Protein AF-A0A7X2L4T7-F1 (afdb_monomer_lite)

Structure (mmCIF, N/CA/C/O backbone):
data_AF-A0A7X2L4T7-F1
#
_entry.id   AF-A0A7X2L4T7-F1
#
loop_
_atom_site.group_PDB
_atom_site.id
_atom_site.type_symbol
_atom_site.label_atom_id
_atom_site.label_alt_id
_atom_site.label_comp_id
_atom_site.label_asym_id
_atom_site.label_entity_id
_atom_site.label_seq_id
_atom_site.pdbx_PDB_ins_code
_atom_site.Cartn_x
_atom_site.Cartn_y
_atom_site.Cartn_z
_atom_site.occupancy
_atom_site.B_iso_or_equiv
_atom_site.auth_seq_id
_atom_site.auth_comp_id
_atom_site.auth_asym_id
_atom_site.auth_atom_id
_atom_site.pdbx_PDB_model_num
ATOM 1 N N . MET A 1 1 ? -31.828 5.397 12.309 1.00 49.81 1 MET A N 1
ATOM 2 C CA . MET A 1 1 ? -31.844 3.948 11.991 1.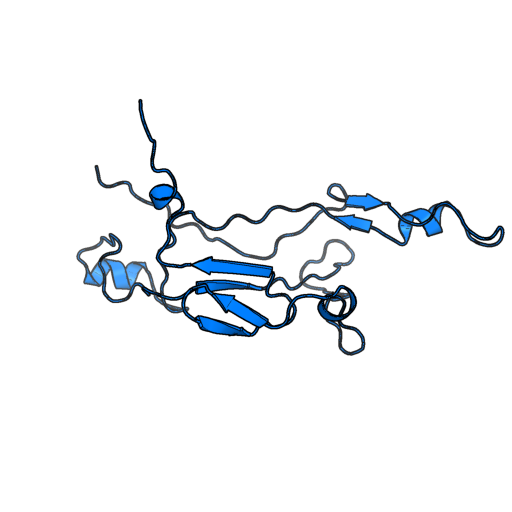00 49.81 1 MET A CA 1
ATOM 3 C C . MET A 1 1 ? -30.429 3.408 12.185 1.00 49.81 1 MET A C 1
ATOM 5 O O . MET A 1 1 ? -29.526 3.935 11.548 1.00 49.81 1 MET A O 1
ATOM 9 N N . LYS A 1 2 ? -30.195 2.446 13.092 1.00 57.16 2 LYS A N 1
ATOM 10 C CA . LYS A 1 2 ? -28.852 1.862 13.293 1.00 57.16 2 LYS A CA 1
ATOM 11 C C . LYS A 1 2 ? -28.547 0.913 12.124 1.00 57.16 2 LYS A C 1
ATOM 13 O O . LYS A 1 2 ? -29.247 -0.082 11.945 1.00 57.16 2 LYS A O 1
ATOM 18 N N . ARG A 1 3 ? -27.552 1.243 11.294 1.00 62.56 3 ARG A N 1
ATOM 19 C CA . ARG A 1 3 ? -27.129 0.419 10.150 1.00 62.56 3 ARG A CA 1
ATOM 20 C C . ARG A 1 3 ? -26.108 -0.605 10.636 1.00 62.56 3 ARG A C 1
ATOM 22 O O . ARG A 1 3 ? -25.075 -0.228 11.171 1.00 62.56 3 ARG A O 1
ATOM 29 N N . LYS A 1 4 ? -26.395 -1.894 10.446 1.00 70.00 4 LYS A N 1
ATOM 30 C CA . LYS A 1 4 ? -25.432 -2.962 10.737 1.00 70.00 4 LYS A CA 1
ATOM 31 C C . LYS A 1 4 ? -24.313 -2.931 9.696 1.00 70.00 4 LYS A C 1
ATOM 33 O O . LYS A 1 4 ? -24.594 -2.846 8.498 1.00 70.00 4 LYS A O 1
ATOM 38 N N . THR A 1 5 ? -23.071 -3.032 10.150 1.00 66.31 5 THR A N 1
ATOM 39 C CA . THR A 1 5 ? -21.898 -3.158 9.279 1.00 66.31 5 THR A CA 1
ATOM 40 C C . THR A 1 5 ? -21.511 -4.625 9.192 1.00 66.31 5 THR A C 1
ATOM 42 O O . THR A 1 5 ? -21.392 -5.305 10.210 1.00 66.31 5 THR A O 1
ATOM 45 N N . LYS A 1 6 ? -21.339 -5.135 7.970 1.00 66.19 6 LYS A N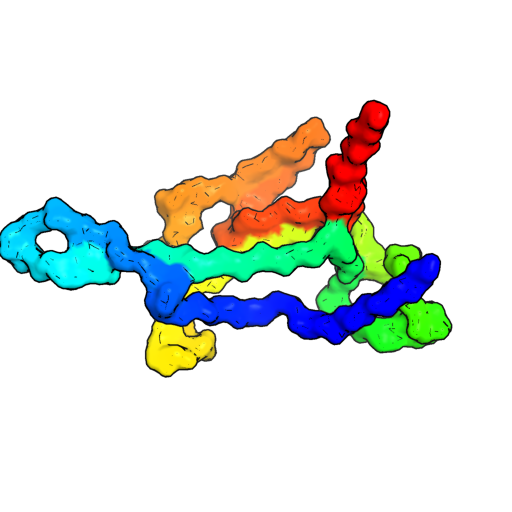 1
ATOM 46 C CA . LYS A 1 6 ? -20.792 -6.476 7.770 1.00 66.19 6 LYS A CA 1
ATOM 47 C C . LYS A 1 6 ? -19.322 -6.440 8.176 1.00 66.19 6 LYS A C 1
ATOM 49 O O . LYS A 1 6 ? -18.567 -5.644 7.627 1.00 66.19 6 LYS A O 1
ATOM 54 N N . ILE A 1 7 ? -18.928 -7.302 9.111 1.00 62.84 7 ILE A N 1
ATOM 55 C CA . ILE A 1 7 ? -17.511 -7.554 9.374 1.00 62.84 7 ILE A CA 1
ATOM 56 C C . ILE A 1 7 ? -16.980 -8.278 8.136 1.00 62.84 7 ILE A C 1
ATOM 58 O O . ILE A 1 7 ? -17.385 -9.404 7.846 1.00 62.84 7 ILE A O 1
ATOM 62 N N . ALA A 1 8 ? -16.155 -7.587 7.361 1.00 58.25 8 ALA A N 1
ATOM 63 C CA . ALA A 1 8 ? -15.440 -8.153 6.231 1.00 58.25 8 ALA A CA 1
ATOM 64 C C . ALA A 1 8 ? -13.965 -8.296 6.614 1.00 58.25 8 ALA A C 1
ATOM 66 O O . ALA A 1 8 ? -13.417 -7.450 7.317 1.00 58.25 8 ALA A O 1
ATOM 67 N N . THR A 1 9 ? -13.329 -9.365 6.151 1.00 55.78 9 THR A N 1
ATOM 68 C CA . THR A 1 9 ? -11.870 -9.463 6.108 1.00 55.78 9 THR A CA 1
ATOM 69 C C . THR A 1 9 ? -11.390 -8.537 4.997 1.00 55.78 9 THR A C 1
ATOM 71 O O . THR A 1 9 ? -11.790 -8.712 3.847 1.00 55.78 9 THR A O 1
ATOM 74 N N . GLY A 1 10 ? -10.622 -7.511 5.348 1.00 57.72 10 GLY A N 1
ATOM 75 C CA . GLY A 1 10 ? -10.206 -6.464 4.422 1.00 57.72 10 GLY A CA 1
ATOM 76 C C . GLY A 1 10 ? -8.725 -6.167 4.574 1.00 57.72 10 GLY A C 1
ATOM 77 O O . GLY A 1 10 ? -8.248 -6.044 5.700 1.00 57.72 10 GLY A O 1
ATOM 78 N N . TYR A 1 11 ? -8.066 -6.026 3.422 1.00 64.12 11 TYR A N 1
ATOM 79 C CA . TYR A 1 11 ? -6.648 -5.703 3.219 1.00 64.12 11 TYR A CA 1
ATOM 80 C C . TYR A 1 11 ? -5.698 -6.888 3.419 1.00 64.12 11 TYR A C 1
ATOM 82 O O . TYR A 1 11 ? -4.969 -6.972 4.403 1.00 64.12 11 TYR A O 1
ATOM 90 N N . ASP A 1 12 ? -5.721 -7.796 2.444 1.00 67.56 12 ASP A N 1
ATOM 91 C CA . ASP A 1 12 ? -4.691 -8.819 2.240 1.00 67.56 12 ASP A CA 1
ATOM 92 C C . ASP A 1 12 ? -3.863 -8.470 0.984 1.00 67.56 12 ASP A C 1
ATOM 94 O O . ASP A 1 12 ? -3.964 -7.359 0.456 1.00 67.56 12 ASP A O 1
ATOM 98 N N . ILE A 1 13 ? -3.033 -9.396 0.510 1.00 79.69 13 ILE A N 1
ATOM 99 C CA . ILE A 1 13 ? -2.234 -9.260 -0.710 1.00 79.69 13 ILE A CA 1
ATOM 100 C C . ILE A 1 13 ? -3.134 -8.950 -1.918 1.00 79.69 13 ILE A C 1
ATOM 102 O O . ILE A 1 13 ? -3.997 -9.744 -2.287 1.00 79.69 13 ILE A O 1
ATOM 106 N N . GLU A 1 14 ? -2.863 -7.827 -2.583 1.00 85.75 14 GLU A N 1
ATOM 107 C CA . GLU A 1 14 ? -3.454 -7.484 -3.878 1.00 85.75 14 GLU A CA 1
ATOM 108 C C . GLU A 1 14 ? -2.566 -8.034 -5.005 1.00 85.75 14 GLU A C 1
ATOM 110 O O . GLU A 1 14 ? -1.390 -7.673 -5.118 1.00 85.75 14 GLU A O 1
ATOM 115 N N . ILE A 1 15 ? -3.115 -8.916 -5.845 1.00 87.50 15 ILE A N 1
ATOM 116 C CA . ILE A 1 15 ? -2.393 -9.491 -6.988 1.00 87.50 15 ILE A CA 1
ATOM 117 C C . ILE A 1 15 ? -2.830 -8.775 -8.259 1.00 87.50 15 ILE A C 1
ATOM 119 O O . ILE A 1 15 ? -3.934 -8.989 -8.757 1.00 87.50 15 ILE A O 1
ATOM 123 N N . LEU A 1 16 ? -1.923 -7.995 -8.844 1.00 89.69 16 LEU A N 1
ATOM 124 C CA . LEU A 1 16 ? -2.147 -7.389 -10.151 1.00 89.69 16 LEU A CA 1
ATOM 125 C C . LEU A 1 16 ? -1.848 -8.423 -11.254 1.00 89.69 16 LEU A C 1
ATOM 127 O O . LEU A 1 16 ? -0.697 -8.843 -11.407 1.00 89.69 16 LEU A O 1
ATOM 131 N N . PRO A 1 17 ? -2.845 -8.871 -12.042 1.00 88.62 17 PRO A N 1
ATOM 132 C CA . PRO A 1 17 ? -2.611 -9.816 -13.126 1.00 88.62 17 PRO A CA 1
ATOM 133 C C . PRO A 1 17 ? -1.937 -9.121 -14.309 1.00 88.62 17 PRO A C 1
ATOM 135 O O . PRO A 1 17 ? -2.106 -7.925 -14.524 1.00 88.62 17 PRO A O 1
ATOM 138 N N . TYR A 1 18 ? -1.264 -9.883 -15.176 1.00 88.56 18 TYR A N 1
ATOM 139 C CA . TYR A 1 18 ? -0.601 -9.338 -16.375 1.00 88.56 18 TYR A CA 1
ATOM 140 C C . TYR A 1 18 ? -1.531 -8.542 -17.314 1.00 88.56 18 TYR A C 1
ATOM 142 O O . TYR A 1 18 ? -1.044 -7.840 -18.195 1.00 88.56 18 TYR A O 1
ATOM 150 N N . LYS A 1 19 ? -2.854 -8.690 -17.172 1.00 91.25 19 LYS A N 1
ATOM 151 C CA . LYS A 1 19 ? -3.868 -7.932 -17.918 1.00 91.25 19 LYS A CA 1
ATOM 152 C C . LYS A 1 19 ? -4.014 -6.490 -17.422 1.00 91.25 19 LYS A C 1
ATOM 154 O O . LYS A 1 19 ? -4.486 -5.652 -18.178 1.00 91.25 19 LYS A O 1
ATOM 159 N N . SER A 1 20 ? -3.580 -6.201 -16.199 1.00 91.88 20 SER A N 1
ATOM 160 C CA . SER A 1 20 ? -3.614 -4.876 -15.575 1.00 91.88 20 SER A CA 1
ATOM 161 C C . SER A 1 20 ? -2.326 -4.085 -15.814 1.00 91.88 20 SER A C 1
ATOM 163 O O . SER A 1 20 ? -1.988 -3.213 -15.020 1.00 91.88 20 SER A O 1
ATOM 165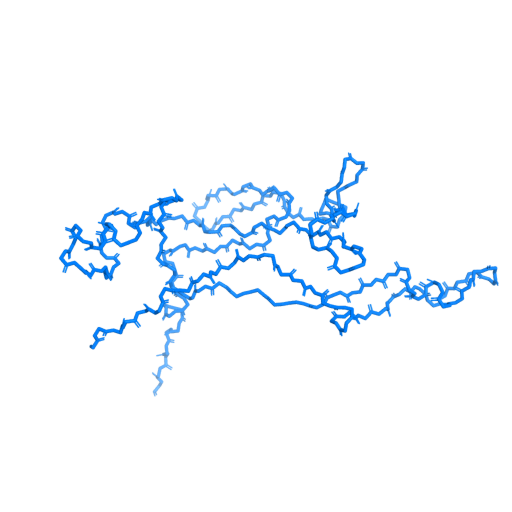 N N . ARG A 1 21 ? -1.567 -4.391 -16.875 1.00 93.69 21 ARG A N 1
ATOM 166 C CA . ARG A 1 21 ? -0.322 -3.684 -17.197 1.00 93.69 21 ARG A CA 1
ATOM 167 C C . ARG A 1 21 ? -0.251 -3.257 -18.653 1.00 93.69 21 ARG A C 1
ATOM 169 O O . ARG A 1 21 ? -0.766 -3.939 -19.538 1.00 93.69 21 ARG A O 1
ATOM 176 N N . THR A 1 22 ? 0.500 -2.198 -18.901 1.00 95.50 22 THR A N 1
ATOM 177 C CA . THR A 1 22 ? 0.948 -1.779 -20.229 1.00 95.50 22 THR A CA 1
ATOM 178 C C . THR A 1 22 ? 2.466 -1.907 -20.327 1.00 95.50 22 THR A C 1
ATOM 180 O O . THR A 1 22 ? 3.191 -1.794 -19.339 1.00 95.50 22 THR A O 1
ATOM 183 N N . LEU A 1 23 ? 2.957 -2.214 -21.528 1.00 95.00 23 LEU A N 1
ATOM 184 C CA . LEU A 1 23 ? 4.386 -2.295 -21.823 1.00 95.00 23 LEU A CA 1
ATOM 185 C C . LEU A 1 23 ? 4.812 -0.957 -22.423 1.00 95.00 23 LEU A C 1
ATOM 187 O O . LEU A 1 23 ? 4.283 -0.568 -23.464 1.00 95.00 23 LEU A O 1
ATOM 191 N N . ILE A 1 24 ? 5.716 -0.255 -21.749 1.00 95.44 24 ILE A N 1
ATOM 192 C CA . ILE A 1 24 ? 6.068 1.142 -22.056 1.00 95.44 24 ILE A CA 1
ATOM 193 C C . ILE A 1 24 ? 7.579 1.342 -22.210 1.00 95.44 24 ILE A C 1
ATOM 195 O O . ILE A 1 24 ? 8.098 2.433 -21.990 1.00 95.44 24 ILE A O 1
ATOM 199 N N . GLY A 1 25 ? 8.308 0.277 -22.540 1.00 94.12 25 GLY A N 1
ATOM 200 C CA . GLY A 1 25 ? 9.743 0.366 -22.772 1.00 94.12 25 GLY A CA 1
ATOM 201 C C . GLY A 1 25 ? 10.111 1.239 -23.982 1.00 94.12 25 GLY A C 1
ATOM 202 O O . GLY A 1 25 ? 9.254 1.576 -24.805 1.00 94.12 25 GLY A O 1
ATOM 203 N N . PRO A 1 26 ? 11.394 1.615 -24.103 1.00 95.31 26 PRO A N 1
ATOM 204 C CA . PRO A 1 26 ? 11.858 2.553 -25.118 1.00 95.31 26 PRO A CA 1
ATOM 205 C C . PRO A 1 26 ? 11.685 2.004 -26.538 1.00 95.31 26 PRO A C 1
ATOM 207 O O . PRO A 1 26 ? 11.949 0.833 -26.810 1.00 95.31 26 PRO A O 1
ATOM 210 N N . THR A 1 27 ? 11.293 2.884 -27.460 1.00 92.94 27 THR A N 1
ATOM 211 C CA . THR A 1 27 ? 11.174 2.585 -28.898 1.00 92.94 27 THR A CA 1
ATOM 212 C C . THR A 1 27 ? 12.346 3.124 -29.718 1.00 92.94 27 THR A C 1
ATOM 214 O O . THR A 1 27 ? 12.656 2.578 -30.773 1.00 92.94 27 THR A O 1
ATOM 217 N N . SER A 1 28 ? 13.029 4.162 -29.229 1.00 95.56 28 SER A N 1
ATOM 218 C CA . SER A 1 28 ? 14.301 4.634 -29.783 1.00 95.56 28 SER A CA 1
ATOM 219 C C . SER A 1 28 ? 15.436 3.813 -29.180 1.00 95.56 28 SER A C 1
ATOM 221 O O . SER A 1 28 ? 15.795 4.007 -28.017 1.00 95.56 28 SER A O 1
ATOM 223 N N . ILE A 1 29 ? 15.954 2.851 -29.943 1.00 95.12 29 ILE A N 1
ATOM 224 C CA . ILE A 1 29 ? 16.940 1.876 -29.466 1.00 95.12 29 ILE A CA 1
ATOM 225 C C . ILE A 1 29 ? 18.059 1.651 -30.491 1.00 95.12 29 ILE A C 1
ATOM 227 O O . ILE A 1 29 ? 17.831 1.808 -31.691 1.00 95.12 29 ILE A O 1
ATOM 231 N N . PRO A 1 30 ? 19.269 1.257 -30.051 1.00 96.38 30 PRO A N 1
ATOM 232 C CA . PRO A 1 30 ? 20.337 0.852 -30.961 1.00 96.38 30 PRO A CA 1
ATOM 233 C C . PRO A 1 30 ? 19.939 -0.353 -31.826 1.00 96.38 30 PRO A C 1
ATOM 235 O O . PRO A 1 30 ? 19.267 -1.261 -31.346 1.00 96.38 30 PRO A O 1
ATOM 238 N N . ASN A 1 31 ? 20.455 -0.425 -33.060 1.00 93.44 31 ASN A N 1
ATOM 239 C CA . ASN A 1 31 ? 20.137 -1.492 -34.030 1.00 93.44 31 ASN A CA 1
ATOM 240 C C . ASN A 1 31 ? 20.433 -2.920 -33.538 1.00 93.44 31 ASN A C 1
ATOM 242 O O . ASN A 1 31 ? 19.897 -3.882 -34.078 1.00 93.44 31 ASN A O 1
ATOM 246 N N . VAL A 1 32 ? 21.312 -3.065 -32.543 1.00 95.88 32 VAL A N 1
ATOM 247 C CA . VAL A 1 32 ? 21.685 -4.361 -31.955 1.00 95.88 32 VAL A CA 1
ATOM 248 C C . VAL A 1 32 ? 20.682 -4.861 -30.911 1.00 95.88 32 VAL A C 1
ATOM 250 O O . VAL A 1 32 ? 20.764 -6.014 -30.497 1.00 95.88 32 VAL A O 1
ATOM 253 N N . VAL A 1 33 ? 19.757 -4.010 -30.458 1.00 94.50 33 VAL A N 1
ATOM 254 C CA . VAL A 1 33 ? 18.784 -4.337 -29.411 1.00 94.50 33 VAL A CA 1
ATOM 255 C C . VAL A 1 33 ? 17.492 -4.840 -30.046 1.00 94.50 33 VAL A C 1
ATOM 257 O O . VAL A 1 33 ? 16.966 -4.234 -30.977 1.00 94.50 33 VAL A O 1
ATOM 260 N N . ASN A 1 34 ? 16.945 -5.935 -29.516 1.00 96.12 34 ASN A N 1
ATOM 261 C CA . ASN A 1 34 ? 15.663 -6.464 -29.964 1.00 96.12 34 ASN A CA 1
ATOM 262 C C . ASN A 1 34 ? 14.512 -5.500 -29.587 1.00 96.12 34 ASN A C 1
ATOM 264 O O . ASN A 1 34 ? 14.290 -5.263 -28.394 1.00 96.12 34 ASN A O 1
ATOM 268 N N . PRO A 1 35 ? 13.720 -4.996 -30.556 1.00 94.38 35 PRO A N 1
ATOM 269 C CA . PRO A 1 35 ? 12.627 -4.061 -30.278 1.00 94.38 35 PRO A CA 1
ATOM 270 C C . PRO A 1 35 ? 11.549 -4.603 -29.335 1.00 94.38 35 PRO A C 1
ATOM 272 O O . PRO A 1 35 ? 11.002 -3.864 -28.518 1.00 94.38 35 PRO A O 1
ATOM 275 N N . VAL A 1 36 ? 11.244 -5.901 -29.416 1.00 94.00 36 VAL A N 1
ATOM 276 C CA . VAL A 1 36 ? 10.208 -6.531 -28.584 1.00 94.00 36 VAL A CA 1
ATOM 277 C C . VAL A 1 36 ? 10.662 -6.627 -27.131 1.00 94.00 36 VAL A C 1
ATOM 279 O O . VAL A 1 36 ? 9.866 -6.410 -26.216 1.00 94.00 36 VAL A O 1
ATOM 282 N N . GLU A 1 37 ? 11.935 -6.944 -26.906 1.00 94.69 37 GLU A N 1
ATOM 283 C CA . GLU A 1 37 ? 12.518 -6.993 -25.563 1.00 94.69 37 GLU A CA 1
ATOM 284 C C . GLU A 1 37 ? 12.628 -5.593 -24.962 1.00 94.69 37 GLU A C 1
ATOM 286 O O . GLU A 1 37 ? 12.268 -5.402 -23.799 1.00 94.69 37 GLU A O 1
ATOM 291 N N . ALA A 1 38 ? 13.022 -4.604 -25.771 1.00 95.25 38 ALA A N 1
ATOM 292 C CA . ALA A 1 38 ? 13.086 -3.212 -25.349 1.00 95.25 38 ALA A CA 1
ATOM 293 C C . ALA A 1 38 ? 11.728 -2.709 -24.845 1.00 95.25 38 ALA A C 1
ATOM 295 O O . ALA A 1 38 ? 11.643 -2.255 -23.707 1.00 95.25 38 ALA A O 1
ATOM 296 N N . VAL A 1 39 ? 10.645 -2.880 -25.611 1.00 95.06 39 VAL A N 1
ATOM 297 C CA . VAL A 1 39 ? 9.293 -2.462 -25.187 1.00 95.06 39 VAL A CA 1
ATOM 298 C C . VAL A 1 39 ? 8.826 -3.200 -23.922 1.00 95.06 39 VAL A C 1
ATOM 300 O O . VAL A 1 39 ? 8.144 -2.616 -23.082 1.00 95.06 39 VAL A O 1
ATOM 303 N N . ARG A 1 40 ? 9.213 -4.470 -23.741 1.00 93.19 40 ARG A N 1
ATOM 304 C CA . ARG A 1 40 ? 8.855 -5.286 -22.562 1.00 93.19 40 ARG A CA 1
ATOM 305 C C . ARG A 1 40 ? 9.655 -4.960 -21.298 1.00 93.19 40 ARG A C 1
ATOM 307 O O . ARG A 1 40 ? 9.257 -5.413 -20.221 1.00 93.19 40 ARG A O 1
ATOM 314 N N . SER A 1 41 ? 10.757 -4.221 -21.425 1.00 91.69 41 SER A N 1
ATOM 315 C CA . SER A 1 41 ? 11.682 -3.934 -20.320 1.00 91.69 41 SER A CA 1
ATOM 316 C C . SER A 1 41 ? 11.091 -3.022 -19.242 1.00 91.69 41 SER A C 1
ATOM 318 O O . SER A 1 41 ? 11.481 -3.133 -18.083 1.00 91.69 41 SER A O 1
ATOM 320 N N . VAL A 1 42 ? 10.113 -2.180 -19.595 1.00 91.06 42 VAL A N 1
ATOM 321 C CA . VAL A 1 42 ? 9.407 -1.296 -18.659 1.00 91.06 42 VAL A CA 1
ATOM 322 C C . VAL A 1 42 ? 7.918 -1.606 -18.703 1.00 91.06 42 VAL A C 1
ATOM 324 O O . VAL A 1 42 ? 7.318 -1.724 -19.775 1.00 91.06 42 VAL A O 1
ATOM 327 N N . GLN A 1 43 ? 7.317 -1.753 -17.526 1.00 91.38 43 GLN A N 1
ATOM 328 C CA . GLN A 1 43 ? 5.908 -2.096 -17.369 1.00 91.38 43 GLN A CA 1
ATOM 329 C C . GLN A 1 43 ? 5.253 -1.075 -16.453 1.00 91.38 43 GLN A C 1
ATOM 331 O O . GLN A 1 43 ? 5.769 -0.801 -15.373 1.00 91.38 43 GLN A O 1
ATOM 336 N N . HIS A 1 44 ? 4.108 -0.553 -16.874 1.00 92.38 44 HIS A N 1
ATOM 337 C CA . HIS A 1 44 ? 3.252 0.271 -16.034 1.00 92.38 44 HIS A CA 1
ATOM 338 C C . HIS A 1 44 ? 2.076 -0.581 -15.571 1.00 92.38 44 HIS A C 1
ATOM 340 O O . HIS A 1 44 ? 1.422 -1.221 -16.394 1.00 92.38 44 HIS A O 1
ATOM 346 N N . TRP A 1 45 ? 1.826 -0.617 -14.266 1.00 92.25 45 TRP A N 1
ATOM 347 C CA . TRP A 1 45 ? 0.795 -1.452 -13.655 1.00 92.25 45 TRP A CA 1
ATOM 348 C C . TRP A 1 45 ? -0.323 -0.588 -13.083 1.00 92.25 45 TRP A C 1
ATOM 350 O O . TRP A 1 45 ? -0.058 0.441 -12.470 1.00 92.25 45 TRP A O 1
ATOM 360 N N . TYR A 1 46 ? -1.563 -1.031 -13.270 1.00 91.69 46 TYR A N 1
ATOM 361 C CA . TYR A 1 46 ? -2.765 -0.374 -12.772 1.00 91.69 46 TYR A CA 1
ATOM 362 C C . TYR A 1 46 ? -3.381 -1.214 -11.657 1.00 91.69 46 TYR A C 1
ATOM 364 O O . TYR A 1 46 ? -3.547 -2.427 -11.804 1.00 91.69 46 TYR A O 1
ATOM 372 N N . GLY A 1 47 ? -3.739 -0.560 -10.559 1.00 88.31 47 GLY A N 1
ATOM 373 C CA . GLY A 1 47 ? -4.404 -1.163 -9.413 1.00 88.31 47 GLY A CA 1
ATOM 374 C C . GLY A 1 47 ? -5.175 -0.107 -8.636 1.00 88.31 47 GLY A C 1
ATOM 375 O O . GLY A 1 47 ? -4.910 1.088 -8.772 1.00 88.31 47 GLY A O 1
ATOM 376 N N . GLU A 1 48 ? -6.128 -0.552 -7.827 1.00 85.56 48 GLU A N 1
ATOM 377 C CA . GLU A 1 48 ? -6.925 0.320 -6.972 1.00 85.56 48 GLU A CA 1
ATOM 378 C C . GLU A 1 48 ? -6.859 -0.174 -5.531 1.00 85.56 48 GLU A C 1
ATOM 380 O O . GLU A 1 48 ? -6.916 -1.373 -5.268 1.00 85.56 48 GLU A O 1
ATOM 385 N N . TYR A 1 49 ? -6.768 0.760 -4.590 1.00 84.50 49 TYR A N 1
ATOM 386 C CA . TYR A 1 49 ? -6.804 0.467 -3.165 1.00 84.50 49 TYR A CA 1
ATOM 387 C C . TYR A 1 49 ? -7.759 1.440 -2.482 1.00 84.50 49 TYR A C 1
ATOM 389 O O . TYR A 1 49 ? -7.635 2.654 -2.633 1.00 84.50 49 TYR A O 1
ATOM 397 N N . HIS A 1 50 ? -8.720 0.902 -1.733 1.00 80.44 50 HIS A N 1
ATOM 398 C CA . HIS A 1 50 ? -9.829 1.671 -1.170 1.00 80.44 50 HIS A CA 1
ATOM 399 C C . HIS A 1 50 ? -9.828 1.575 0.354 1.00 80.44 50 HIS A C 1
ATOM 401 O O . HIS A 1 50 ? -10.077 0.501 0.899 1.00 80.44 50 HIS A O 1
ATOM 407 N N . LEU A 1 51 ? -9.606 2.690 1.053 1.00 79.31 51 LEU A N 1
ATOM 408 C CA . LEU A 1 51 ? -9.820 2.775 2.502 1.00 79.31 51 LEU A CA 1
ATOM 409 C C . LEU A 1 51 ? -11.301 3.028 2.829 1.00 79.31 51 LEU A C 1
ATOM 411 O O . LEU A 1 51 ? -12.004 3.676 2.047 1.00 79.31 51 LEU A O 1
ATOM 415 N N . PRO A 1 52 ? -11.815 2.556 3.980 1.00 77.50 52 PRO A N 1
ATOM 416 C CA . PRO A 1 52 ? -13.186 2.834 4.373 1.00 77.50 52 PRO A CA 1
ATOM 417 C C . PRO A 1 52 ? -13.331 4.322 4.704 1.00 77.50 52 PRO A C 1
ATOM 419 O O . PRO A 1 52 ? -12.495 4.896 5.387 1.00 77.50 52 PRO A O 1
ATOM 422 N N . ILE A 1 53 ? -14.446 4.929 4.299 1.00 72.12 53 ILE A N 1
ATOM 423 C CA . ILE A 1 53 ? -14.718 6.370 4.482 1.00 72.12 53 ILE A CA 1
ATOM 424 C C . ILE A 1 53 ? -14.869 6.838 5.942 1.00 72.12 53 ILE A C 1
ATOM 426 O O . ILE A 1 53 ? -14.983 8.035 6.188 1.00 72.12 53 ILE A O 1
ATOM 430 N N . ALA A 1 54 ? -15.015 5.909 6.886 1.00 78.06 54 ALA A N 1
ATOM 431 C CA . ALA A 1 54 ? -15.190 6.153 8.318 1.00 78.06 54 ALA A CA 1
ATOM 432 C C . ALA A 1 54 ? -14.760 4.878 9.063 1.00 78.06 54 ALA A C 1
ATOM 434 O O . ALA A 1 54 ? -15.614 4.051 9.410 1.00 78.06 54 ALA A O 1
ATOM 435 N N . PRO A 1 55 ? -13.446 4.625 9.171 1.00 81.12 55 PRO A N 1
ATOM 436 C CA . PRO A 1 55 ? -12.948 3.402 9.771 1.00 81.12 55 PRO A CA 1
ATOM 437 C C . PRO A 1 55 ? -13.122 3.448 11.293 1.00 81.12 55 PRO A C 1
ATOM 439 O O . PRO A 1 55 ? -12.850 4.454 11.934 1.00 81.12 55 PRO A O 1
ATOM 442 N N . TYR A 1 56 ? -13.534 2.325 11.878 1.00 86.38 56 TYR A N 1
ATOM 443 C CA . TYR A 1 56 ? -13.437 2.110 13.318 1.00 86.38 56 TYR A CA 1
ATOM 444 C C . TYR A 1 56 ? -12.153 1.332 13.604 1.00 86.38 56 TYR A C 1
ATOM 446 O O . TYR A 1 56 ? -12.001 0.202 13.135 1.00 86.38 56 TYR A O 1
ATOM 454 N N . ILE A 1 57 ? -11.222 1.938 14.339 1.00 87.50 57 ILE A N 1
ATOM 455 C CA . ILE A 1 57 ? -9.860 1.420 14.501 1.00 87.50 57 ILE A CA 1
ATOM 456 C C . ILE A 1 57 ? -9.700 0.806 15.890 1.00 87.50 57 ILE A C 1
ATOM 458 O O . ILE A 1 57 ? -10.016 1.436 16.895 1.00 87.50 57 ILE A O 1
ATOM 462 N N . LEU A 1 58 ? -9.183 -0.419 15.952 1.00 90.44 58 LEU A N 1
ATOM 463 C CA . LEU A 1 58 ? -8.890 -1.126 17.198 1.00 90.44 58 LEU A CA 1
ATOM 464 C C . LEU A 1 58 ? -7.429 -1.584 17.211 1.00 90.44 58 LEU A C 1
ATOM 466 O O . LEU A 1 58 ? -6.877 -1.880 16.146 1.00 90.44 58 LEU A O 1
ATOM 470 N N . PRO A 1 59 ? -6.817 -1.749 18.398 1.00 90.38 59 PRO A N 1
ATOM 471 C CA . PRO A 1 59 ? -5.524 -2.406 18.515 1.00 90.38 59 PRO A CA 1
ATOM 472 C C . PRO A 1 59 ? -5.527 -3.788 17.848 1.00 90.38 59 PRO A C 1
ATOM 474 O O . PRO A 1 59 ? -6.488 -4.560 17.967 1.00 90.38 59 PRO A O 1
ATOM 477 N N . LYS A 1 60 ? -4.427 -4.127 17.168 1.00 89.31 60 LYS A N 1
ATOM 478 C CA . LYS A 1 60 ? -4.259 -5.430 16.511 1.00 89.31 60 LYS A CA 1
ATOM 479 C C . LYS A 1 60 ? -4.446 -6.570 17.517 1.00 89.31 60 LYS A C 1
ATOM 481 O O . LYS A 1 60 ? -3.872 -6.552 18.600 1.00 89.31 60 LYS A O 1
ATOM 486 N N . GLY A 1 61 ? -5.224 -7.582 17.132 1.00 90.38 61 GLY A N 1
ATOM 487 C CA . GLY A 1 61 ? -5.518 -8.748 17.974 1.00 90.38 61 GLY A CA 1
ATOM 488 C C . GLY A 1 61 ? -6.740 -8.583 18.881 1.00 90.38 61 GLY A C 1
ATOM 489 O O . GLY A 1 61 ? -7.158 -9.556 19.506 1.00 90.38 61 GLY A O 1
ATOM 490 N N . THR A 1 62 ? -7.362 -7.399 18.917 1.00 92.44 62 THR A N 1
ATOM 491 C CA . THR A 1 62 ? -8.652 -7.202 19.592 1.00 92.44 62 THR A CA 1
ATOM 492 C C . THR A 1 62 ? -9.715 -8.135 19.007 1.00 92.44 62 THR A C 1
ATOM 494 O O . THR A 1 62 ? -10.045 -8.062 17.823 1.00 92.44 62 THR A O 1
ATOM 497 N N . ASN A 1 63 ? -10.296 -9.000 19.841 1.00 92.12 63 ASN A N 1
ATOM 498 C CA . ASN A 1 63 ? -11.435 -9.819 19.439 1.00 92.12 63 ASN A CA 1
ATOM 499 C C . ASN A 1 63 ? -12.716 -8.970 19.463 1.00 92.12 63 ASN A C 1
ATOM 501 O O . ASN A 1 63 ? -13.238 -8.646 20.532 1.00 92.12 63 ASN A O 1
ATOM 505 N N . VAL A 1 64 ? -13.225 -8.636 18.275 1.00 90.44 64 VAL A N 1
ATOM 506 C CA . VAL A 1 64 ? -14.419 -7.792 18.091 1.00 90.44 64 VAL A CA 1
ATOM 507 C C . VAL A 1 64 ? -15.662 -8.400 18.749 1.00 90.44 64 VAL A C 1
ATOM 509 O O . VAL A 1 64 ? -16.463 -7.664 19.315 1.00 90.44 64 VAL A O 1
ATOM 512 N N . VAL A 1 65 ? -15.816 -9.729 18.734 1.00 91.12 65 VAL A N 1
ATOM 513 C CA . VAL A 1 65 ? -16.974 -10.410 19.344 1.00 91.12 65 VAL A CA 1
ATOM 514 C C . VAL A 1 65 ? -16.911 -10.317 20.867 1.00 91.12 65 VAL A C 1
ATOM 516 O O . VAL A 1 65 ? -17.887 -9.931 21.506 1.00 91.12 65 VAL A O 1
ATOM 519 N N . SER A 1 66 ? -15.751 -10.610 21.458 1.00 94.12 66 SER A N 1
ATOM 520 C CA . SER A 1 66 ? -15.545 -10.480 22.903 1.00 94.12 66 SER A CA 1
ATOM 521 C C . SER A 1 66 ? -15.698 -9.033 23.370 1.00 94.12 66 SER A C 1
ATOM 523 O O . SER A 1 66 ? -16.253 -8.790 24.438 1.00 94.12 66 SER A O 1
ATOM 525 N N . LEU A 1 67 ? -15.233 -8.067 22.573 1.00 94.62 67 LEU A N 1
ATOM 526 C CA . LEU A 1 67 ? -15.450 -6.643 22.822 1.00 94.62 67 LEU A CA 1
ATOM 527 C C . LEU A 1 67 ? -16.947 -6.298 22.769 1.00 94.62 67 LEU A C 1
ATOM 529 O O . LEU A 1 67 ? -17.459 -5.757 23.742 1.00 94.62 67 LEU A O 1
ATOM 533 N N . ALA A 1 68 ? -17.669 -6.697 21.720 1.00 93.44 68 ALA A N 1
ATOM 534 C CA . ALA A 1 68 ? -19.110 -6.459 21.603 1.00 93.44 68 ALA A CA 1
ATOM 535 C C . ALA A 1 68 ? -19.900 -7.043 22.783 1.00 93.44 68 ALA A C 1
ATOM 537 O O . ALA A 1 68 ? -20.795 -6.387 23.311 1.00 93.44 68 ALA A O 1
ATOM 538 N N . ASN A 1 69 ? -19.545 -8.242 23.251 1.00 94.56 69 ASN A N 1
ATOM 539 C CA . ASN A 1 69 ? -20.206 -8.873 24.396 1.00 94.56 69 ASN A CA 1
ATOM 540 C C . ASN A 1 69 ? -20.064 -8.059 25.693 1.00 94.56 69 ASN A C 1
ATOM 542 O O . ASN A 1 69 ? -20.996 -8.044 26.496 1.00 94.56 69 ASN A O 1
ATOM 546 N N . ARG A 1 70 ? -18.951 -7.332 25.884 1.00 94.62 70 ARG A N 1
ATOM 547 C CA . ARG A 1 70 ? -18.775 -6.411 27.026 1.00 94.62 70 ARG A CA 1
ATOM 548 C C . ARG A 1 70 ? -19.724 -5.209 26.970 1.00 94.62 70 ARG A C 1
ATOM 550 O O . ARG A 1 70 ? -20.049 -4.654 28.013 1.00 94.62 70 ARG A O 1
ATOM 557 N N . TYR A 1 71 ? -20.206 -4.864 25.779 1.00 94.00 71 TYR A N 1
ATOM 558 C CA . TYR A 1 71 ? -21.113 -3.747 25.505 1.00 94.00 71 TYR A CA 1
ATOM 559 C C . TYR A 1 71 ? -22.550 -4.200 25.180 1.00 94.00 71 TYR A C 1
ATOM 561 O O . TYR A 1 71 ? -23.303 -3.511 24.496 1.00 94.00 71 TYR A O 1
ATOM 569 N N . GLY A 1 72 ? -22.967 -5.375 25.666 1.00 91.44 72 GLY A N 1
ATOM 570 C CA . GLY A 1 72 ? -24.338 -5.866 25.464 1.00 91.44 72 GLY A CA 1
ATOM 571 C C . GLY A 1 72 ? -24.617 -6.394 24.052 1.00 91.44 72 GLY A C 1
ATOM 572 O O . GLY A 1 72 ? -25.766 -6.434 23.617 1.00 91.44 72 GLY A O 1
ATOM 573 N N . GLY A 1 73 ? -23.572 -6.807 23.330 1.00 90.56 73 GLY A N 1
ATOM 574 C CA . GLY A 1 73 ? -23.657 -7.448 22.016 1.00 90.56 73 GLY A CA 1
ATOM 575 C C . GLY A 1 73 ? -23.649 -6.485 20.826 1.00 90.56 73 GLY A C 1
ATOM 576 O O . GLY A 1 73 ? -23.864 -6.921 19.694 1.00 90.56 73 GLY A O 1
ATOM 577 N N . VAL A 1 74 ? -23.408 -5.189 21.048 1.00 88.62 74 VAL A N 1
ATOM 578 C CA . VAL A 1 74 ? -23.367 -4.162 19.997 1.00 88.62 74 VAL A CA 1
ATOM 579 C C . VAL A 1 74 ? -22.140 -3.279 20.198 1.00 88.62 74 VAL A C 1
ATOM 581 O O . VAL A 1 74 ? -21.793 -2.967 21.328 1.00 88.62 74 VAL A O 1
ATOM 584 N N . LEU A 1 75 ? -21.512 -2.886 19.088 1.00 89.75 75 LEU A N 1
ATOM 585 C CA . LEU A 1 75 ? -20.527 -1.810 19.042 1.00 89.75 75 LEU A CA 1
ATOM 586 C C . LEU A 1 75 ? -21.059 -0.709 18.133 1.00 89.75 75 LEU A C 1
ATOM 588 O O . LEU A 1 75 ? -21.524 -1.013 17.027 1.00 89.75 75 LEU A O 1
ATOM 592 N N . ASP A 1 76 ? -21.029 0.539 18.588 1.00 87.00 76 ASP A N 1
ATOM 593 C CA . ASP A 1 76 ? -21.520 1.680 17.805 1.00 87.00 76 ASP A CA 1
ATOM 594 C C . ASP A 1 76 ? -20.511 2.822 17.617 1.00 87.00 76 ASP A C 1
ATOM 596 O O . ASP A 1 76 ? -20.843 3.839 17.000 1.00 87.00 76 ASP A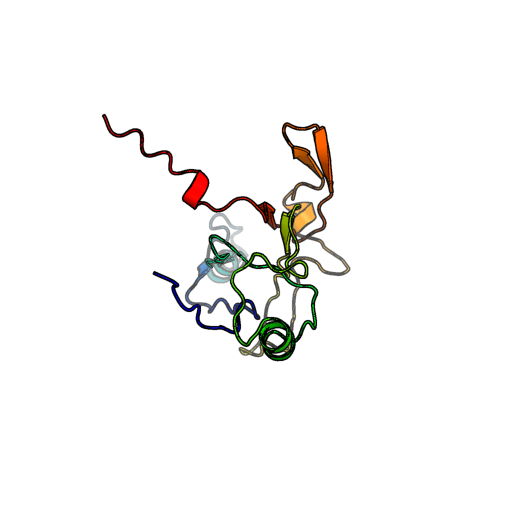 O 1
ATOM 600 N N . GLY A 1 77 ? -19.262 2.610 18.034 1.00 85.69 77 GLY A N 1
ATOM 601 C CA . GLY A 1 77 ? -18.137 3.508 17.787 1.00 85.69 77 GLY A CA 1
ATOM 602 C C . GLY A 1 77 ? -17.831 4.459 18.938 1.00 85.69 77 GLY A C 1
ATOM 603 O O . GLY A 1 77 ? -16.837 5.184 18.884 1.00 85.69 77 GLY A O 1
ATOM 604 N N . HIS A 1 78 ? -18.669 4.478 19.976 1.00 87.38 78 HIS A N 1
ATOM 605 C CA . HIS A 1 78 ? -18.454 5.311 21.160 1.00 87.38 78 HIS A CA 1
ATOM 606 C C . HIS A 1 78 ? -17.595 4.612 22.216 1.00 87.38 78 HIS A C 1
ATOM 608 O O . HIS A 1 78 ? -17.179 5.263 23.176 1.00 87.38 78 HIS A O 1
ATOM 614 N N . GLU A 1 79 ? -17.316 3.320 22.039 1.00 91.56 79 GLU A N 1
ATOM 615 C CA . GLU A 1 79 ? -16.517 2.516 22.955 1.00 91.56 79 GLU A CA 1
ATOM 616 C C . GLU A 1 79 ? -15.101 3.083 23.104 1.00 91.56 79 GLU A C 1
ATOM 618 O O . GLU A 1 79 ? -14.506 3.602 22.156 1.00 91.56 79 GLU A O 1
ATOM 623 N N . ASN A 1 80 ? -14.559 2.991 24.319 1.00 92.00 80 ASN A N 1
ATOM 624 C CA . ASN A 1 80 ? -13.267 3.592 24.652 1.00 92.00 80 ASN A CA 1
ATOM 625 C C . ASN A 1 80 ? -12.094 2.840 24.013 1.00 92.00 80 ASN A C 1
ATOM 627 O O . ASN A 1 80 ? -11.003 3.390 23.904 1.00 92.00 80 ASN A O 1
ATOM 631 N N . GLU A 1 81 ? -12.303 1.586 23.607 1.00 93.56 81 GLU A N 1
ATOM 632 C CA . GLU A 1 81 ? -11.308 0.783 22.900 1.00 93.56 81 GLU A CA 1
ATOM 633 C C . GLU A 1 81 ? -11.065 1.252 21.467 1.00 93.56 81 GLU A C 1
ATOM 635 O O . GLU A 1 81 ? -9.996 0.963 20.923 1.00 93.56 81 GLU A O 1
ATOM 640 N N . PHE A 1 82 ? -12.026 1.950 20.851 1.00 91.31 82 PHE A N 1
ATOM 641 C CA . PHE A 1 82 ? -11.800 2.530 19.536 1.00 91.31 82 PHE A CA 1
ATOM 642 C C . PHE A 1 82 ? -10.764 3.643 19.639 1.00 91.31 82 PHE A C 1
ATOM 644 O O . PHE A 1 82 ? -10.922 4.602 20.396 1.00 91.31 82 PHE A O 1
ATOM 651 N N . MET A 1 83 ? -9.695 3.494 18.861 1.00 88.81 83 MET A N 1
ATOM 652 C CA . MET A 1 83 ? -8.647 4.495 18.756 1.00 88.81 83 MET A CA 1
ATOM 653 C C . MET A 1 83 ? -9.227 5.730 18.071 1.00 88.81 83 MET A C 1
ATOM 655 O O . MET A 1 83 ? -9.878 5.619 17.032 1.00 88.81 83 MET A O 1
ATOM 659 N N . LYS A 1 84 ? -8.995 6.883 18.691 1.00 85.00 84 LYS A N 1
ATOM 660 C CA . LYS A 1 84 ? -9.412 8.205 18.226 1.00 85.00 84 LYS A CA 1
ATOM 661 C C . LYS A 1 84 ? -8.169 9.074 18.138 1.00 85.00 84 LYS A C 1
ATOM 663 O O . LYS A 1 84 ? -7.281 8.947 18.990 1.00 85.00 84 LYS A O 1
ATOM 668 N N . GLY A 1 85 ? -8.130 9.951 17.153 1.00 80.25 85 GLY A N 1
ATOM 669 C CA . GLY A 1 85 ? -6.984 10.804 16.882 1.00 80.25 85 GLY A CA 1
ATOM 670 C C . GLY A 1 85 ? -5.835 10.073 16.191 1.00 80.25 85 GLY A C 1
ATOM 671 O O . GLY A 1 85 ? -5.554 8.894 16.423 1.00 80.25 85 GLY A O 1
ATOM 672 N N . GLY A 1 86 ? -5.128 10.820 15.345 1.00 83.81 86 GLY A N 1
ATOM 673 C CA . GLY A 1 86 ? -3.979 10.337 14.584 1.00 83.81 86 GLY A CA 1
ATOM 674 C C . GLY A 1 86 ? -4.341 9.882 13.173 1.00 83.81 86 GLY A C 1
ATOM 675 O O . GLY A 1 86 ? -5.405 10.208 12.642 1.00 83.81 86 GLY A O 1
ATOM 676 N N . TYR A 1 87 ? -3.435 9.126 12.557 1.00 84.12 87 TYR A N 1
ATOM 677 C CA . TYR A 1 87 ? -3.481 8.815 11.133 1.00 84.12 87 TYR A CA 1
ATOM 678 C C . TYR A 1 87 ? -3.313 7.317 10.867 1.00 84.12 87 TYR A C 1
ATOM 680 O O . TYR A 1 87 ? -2.527 6.632 11.522 1.00 84.12 87 TYR A O 1
ATOM 688 N N . ILE A 1 88 ? -4.023 6.821 9.860 1.00 86.62 88 ILE A N 1
ATOM 689 C CA . ILE A 1 88 ? -3.762 5.542 9.208 1.00 86.62 88 ILE A CA 1
ATOM 690 C C . ILE A 1 88 ? -2.694 5.782 8.143 1.00 86.62 88 ILE A C 1
ATOM 692 O O . ILE A 1 88 ? -2.899 6.562 7.214 1.00 86.62 88 ILE A O 1
ATOM 696 N N . VAL A 1 89 ? -1.575 5.073 8.261 1.00 89.06 89 VAL A N 1
ATOM 697 C CA . VAL A 1 89 ? -0.557 4.993 7.210 1.00 89.06 89 VAL A CA 1
ATOM 698 C C . VAL A 1 89 ? -0.755 3.694 6.439 1.00 89.06 89 VAL A C 1
ATOM 700 O O . VAL A 1 89 ? -0.802 2.619 7.042 1.00 89.06 89 VAL A O 1
ATOM 703 N N . VAL A 1 90 ? -0.857 3.778 5.113 1.00 89.38 90 VAL A N 1
ATOM 704 C CA . VAL A 1 90 ? -0.847 2.600 4.235 1.00 89.38 90 VAL A CA 1
ATOM 705 C C . VAL A 1 90 ? 0.542 2.449 3.641 1.00 89.38 90 VAL A C 1
ATOM 707 O O . VAL A 1 90 ? 0.992 3.291 2.860 1.00 89.38 90 VAL A O 1
ATOM 710 N N . ASN A 1 91 ? 1.199 1.351 4.011 1.00 92.31 91 ASN A N 1
ATOM 711 C CA . ASN A 1 91 ? 2.502 0.973 3.492 1.00 92.31 91 ASN A CA 1
ATOM 712 C C . ASN A 1 91 ? 2.355 -0.106 2.409 1.00 92.31 91 ASN A C 1
ATO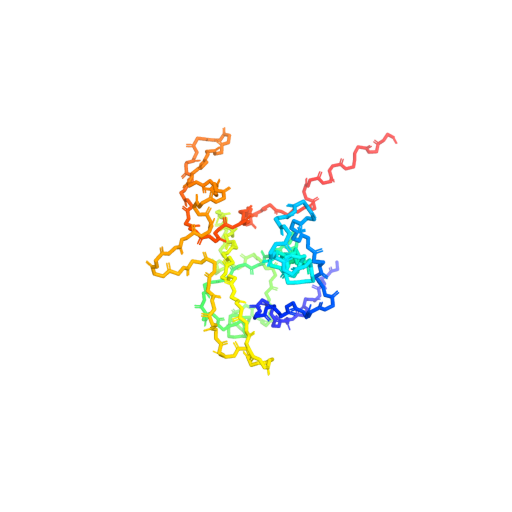M 714 O O . ASN A 1 91 ? 1.808 -1.180 2.675 1.00 92.31 91 ASN A O 1
ATOM 718 N N . PHE A 1 92 ? 2.863 0.155 1.205 1.00 91.31 92 PHE A N 1
ATOM 719 C CA . PHE A 1 92 ? 2.906 -0.827 0.126 1.00 91.31 92 PHE A CA 1
ATOM 720 C C . PHE A 1 92 ? 4.274 -1.501 0.020 1.00 91.31 92 PHE A C 1
ATOM 722 O O . PHE A 1 92 ? 5.294 -0.886 -0.298 1.00 91.31 92 PHE A O 1
ATOM 729 N N . GLY A 1 93 ? 4.262 -2.824 0.172 1.00 91.75 93 GLY A N 1
ATOM 730 C CA . GLY A 1 93 ? 5.336 -3.693 -0.291 1.00 91.75 93 GLY A CA 1
ATOM 731 C C . GLY A 1 93 ? 5.032 -4.195 -1.699 1.00 91.75 93 GLY A C 1
ATOM 732 O O . GLY A 1 93 ? 4.199 -5.082 -1.865 1.00 91.75 93 GLY A O 1
ATOM 733 N N . ILE A 1 94 ? 5.709 -3.649 -2.709 1.00 91.94 94 ILE A N 1
ATOM 734 C CA . ILE A 1 94 ? 5.532 -4.077 -4.103 1.00 91.94 94 ILE A CA 1
ATOM 735 C C . ILE A 1 94 ? 6.569 -5.152 -4.430 1.00 91.94 94 ILE A C 1
ATOM 737 O O . ILE A 1 94 ? 7.777 -4.925 -4.294 1.00 91.94 94 ILE A O 1
ATOM 741 N N . TYR A 1 95 ? 6.087 -6.312 -4.879 1.00 92.31 95 TYR A N 1
ATOM 742 C CA . TYR A 1 95 ? 6.916 -7.459 -5.233 1.00 92.31 95 TYR A CA 1
ATOM 743 C C . TYR A 1 95 ? 6.485 -8.079 -6.558 1.00 92.31 95 TYR A C 1
ATOM 745 O O . TYR A 1 95 ? 5.298 -8.147 -6.870 1.00 92.31 95 TYR A O 1
ATOM 753 N N . THR A 1 96 ? 7.450 -8.592 -7.316 1.00 90.44 96 THR A N 1
ATOM 754 C CA . THR A 1 96 ? 7.163 -9.479 -8.441 1.00 90.44 96 THR A CA 1
ATOM 755 C C . THR A 1 96 ? 7.005 -10.912 -7.954 1.00 90.44 96 THR A C 1
ATOM 757 O O . THR A 1 96 ? 7.755 -11.388 -7.098 1.00 90.44 96 THR A O 1
ATOM 760 N N . VAL A 1 97 ? 6.036 -11.606 -8.540 1.00 88.94 97 VAL A N 1
ATOM 761 C CA . VAL A 1 97 ? 5.774 -13.030 -8.318 1.00 88.94 97 VAL A CA 1
ATOM 762 C C . VAL A 1 97 ? 6.130 -13.818 -9.572 1.00 88.94 97 VAL A C 1
ATOM 764 O O . VAL A 1 97 ? 6.083 -13.292 -10.690 1.00 88.94 97 VAL A O 1
ATOM 767 N N . LYS A 1 98 ? 6.484 -15.092 -9.409 1.00 86.38 98 LYS A N 1
ATOM 768 C CA . LYS A 1 98 ? 6.793 -15.993 -10.527 1.00 86.38 98 LYS A CA 1
ATOM 769 C C . LYS A 1 98 ? 5.790 -17.136 -10.556 1.00 86.38 98 LYS A C 1
ATOM 771 O O . LYS A 1 98 ? 5.385 -17.623 -9.515 1.00 86.38 98 LYS A O 1
ATOM 776 N N . ASN A 1 99 ? 5.390 -17.565 -11.754 1.00 86.19 99 ASN A N 1
ATOM 777 C CA . ASN A 1 99 ? 4.469 -18.693 -11.952 1.00 86.19 99 ASN A CA 1
ATOM 778 C C . ASN A 1 99 ? 3.133 -18.571 -11.191 1.00 86.19 99 ASN A C 1
ATOM 780 O O . ASN A 1 99 ? 2.531 -19.584 -10.856 1.00 86.19 99 ASN A O 1
ATOM 784 N N . ASN A 1 100 ? 2.668 -17.339 -10.948 1.00 81.25 100 ASN A N 1
ATOM 785 C CA . ASN A 1 100 ? 1.456 -17.058 -10.171 1.00 81.25 100 ASN A CA 1
ATOM 786 C C . ASN A 1 100 ? 1.504 -17.582 -8.720 1.00 81.25 100 ASN A C 1
ATOM 788 O O . ASN A 1 100 ? 0.462 -17.819 -8.116 1.00 81.25 100 ASN A O 1
ATOM 792 N N . ASP A 1 101 ? 2.708 -17.762 -8.175 1.00 86.81 101 ASP A N 1
ATOM 793 C CA . ASP A 1 101 ? 2.938 -18.110 -6.779 1.00 86.81 101 ASP A CA 1
ATOM 794 C C . ASP A 1 101 ? 3.109 -16.826 -5.953 1.00 86.81 101 ASP A C 1
ATOM 796 O O . ASP A 1 101 ? 4.132 -16.144 -6.050 1.00 86.81 101 ASP A O 1
ATOM 800 N N . ALA A 1 102 ? 2.081 -16.483 -5.173 1.00 81.12 102 ALA A N 1
ATOM 801 C CA . ALA A 1 102 ? 2.057 -15.281 -4.341 1.00 81.12 102 ALA A CA 1
ATOM 802 C C . ALA A 1 102 ? 2.971 -15.378 -3.108 1.00 81.12 102 ALA A C 1
ATOM 804 O O . ALA A 1 102 ? 3.370 -14.344 -2.560 1.00 81.12 102 ALA A O 1
ATOM 805 N N . ASP A 1 103 ? 3.338 -16.594 -2.700 1.00 85.38 103 ASP A N 1
ATOM 806 C CA . ASP A 1 103 ? 4.218 -16.826 -1.556 1.00 85.38 103 ASP A CA 1
ATOM 807 C C . ASP A 1 103 ? 5.688 -16.597 -1.940 1.00 85.38 103 ASP A C 1
ATOM 809 O O . ASP A 1 103 ? 6.505 -16.174 -1.115 1.00 85.38 103 ASP A O 1
ATOM 813 N N . THR A 1 104 ? 6.025 -16.781 -3.222 1.00 86.94 104 THR A N 1
ATOM 814 C CA . THR A 1 104 ? 7.378 -16.564 -3.745 1.00 86.94 104 THR A CA 1
ATOM 815 C C . THR A 1 104 ? 7.558 -15.155 -4.319 1.00 86.94 104 THR A C 1
ATOM 817 O O . THR A 1 104 ? 7.309 -14.880 -5.497 1.00 86.94 104 THR A O 1
ATOM 820 N N . ARG A 1 105 ? 8.095 -14.255 -3.488 1.00 87.44 105 ARG A N 1
ATOM 821 C CA . ARG A 1 105 ? 8.510 -12.896 -3.881 1.00 87.44 105 ARG A CA 1
ATOM 822 C C . ARG A 1 105 ? 9.909 -12.925 -4.498 1.00 87.44 105 ARG A C 1
ATOM 824 O O . ARG A 1 105 ? 10.855 -13.369 -3.851 1.00 87.44 105 ARG A O 1
ATOM 831 N N . VAL A 1 106 ? 10.053 -12.435 -5.729 1.00 86.94 106 VAL A N 1
ATOM 832 C CA . VAL A 1 106 ? 11.319 -12.512 -6.484 1.00 86.94 106 VAL A CA 1
ATOM 833 C C . VAL A 1 106 ? 12.092 -11.198 -6.445 1.00 86.94 106 VAL A C 1
ATOM 835 O O . VAL A 1 106 ? 13.242 -11.175 -6.015 1.00 86.94 106 VAL A O 1
ATOM 838 N N . LEU A 1 107 ? 11.476 -10.101 -6.888 1.00 89.06 107 LEU A N 1
ATOM 839 C CA . LEU A 1 107 ? 12.061 -8.760 -6.826 1.00 89.06 107 LEU A CA 1
ATOM 840 C C . LEU A 1 107 ? 11.157 -7.868 -5.991 1.00 89.06 107 LEU A C 1
ATOM 842 O O . LEU A 1 107 ? 9.944 -7.887 -6.173 1.00 89.06 107 LEU A O 1
ATOM 846 N N . GLY A 1 108 ? 11.747 -7.089 -5.092 1.00 91.81 108 GLY A N 1
ATOM 847 C CA . GLY A 1 108 ? 11.041 -6.075 -4.319 1.00 91.81 108 GLY A CA 1
ATOM 848 C C . GLY A 1 108 ? 11.393 -4.679 -4.803 1.00 91.81 108 GLY A C 1
ATOM 849 O O . GLY A 1 108 ? 12.540 -4.419 -5.165 1.00 91.81 108 GLY A O 1
ATOM 850 N N . TYR A 1 109 ? 10.428 -3.767 -4.736 1.00 92.56 109 TYR A N 1
ATOM 851 C CA . TYR A 1 109 ? 10.669 -2.335 -4.959 1.00 92.56 109 TYR A CA 1
ATOM 852 C C . TYR A 1 109 ? 11.685 -1.764 -3.966 1.00 92.56 109 TYR A C 1
ATOM 854 O O . TYR A 1 109 ? 12.470 -0.878 -4.286 1.00 92.56 109 TYR A O 1
ATOM 862 N N . LYS A 1 110 ? 11.710 -2.338 -2.761 1.00 94.12 110 LYS A N 1
ATOM 863 C CA . LYS A 1 110 ? 12.781 -2.189 -1.782 1.00 94.12 110 LYS A CA 1
ATOM 864 C C . LYS A 1 110 ? 13.510 -3.523 -1.646 1.00 94.12 110 LYS A C 1
ATOM 866 O O . LYS A 1 110 ? 12.966 -4.474 -1.087 1.00 94.12 110 LYS A O 1
ATOM 871 N N . ALA A 1 111 ? 14.734 -3.582 -2.151 1.00 90.81 111 ALA A N 1
ATOM 872 C CA . ALA A 1 111 ? 15.629 -4.731 -2.106 1.00 90.81 111 ALA A CA 1
ATOM 873 C C . ALA A 1 111 ? 16.937 -4.370 -1.367 1.00 90.81 111 ALA A C 1
ATOM 875 O O . ALA A 1 111 ? 17.248 -3.188 -1.221 1.00 90.81 111 ALA A O 1
ATOM 876 N N . PRO A 1 112 ? 17.745 -5.355 -0.923 1.00 90.56 112 PRO A N 1
A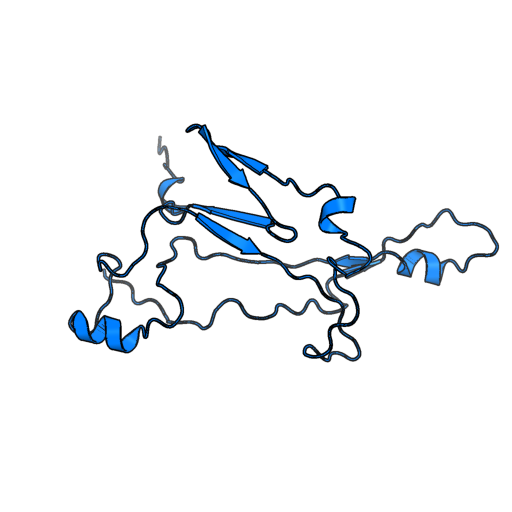TOM 877 C CA . PRO A 1 112 ? 18.979 -5.084 -0.176 1.00 90.56 112 PRO A CA 1
ATOM 878 C C . PRO A 1 112 ? 19.978 -4.163 -0.891 1.00 90.56 112 PRO A C 1
ATOM 880 O O . PRO A 1 112 ? 20.688 -3.409 -0.237 1.00 90.56 112 PRO A O 1
ATOM 883 N N . ILE A 1 113 ? 20.024 -4.219 -2.225 1.00 90.69 113 ILE A N 1
ATOM 884 C CA . ILE A 1 113 ? 20.972 -3.456 -3.053 1.00 90.69 113 ILE A CA 1
ATOM 885 C C . ILE A 1 113 ? 20.346 -2.243 -3.753 1.00 90.69 113 ILE A C 1
ATOM 887 O O . ILE A 1 113 ? 21.064 -1.479 -4.391 1.00 90.69 113 ILE A O 1
ATOM 891 N N . ALA A 1 114 ? 19.021 -2.079 -3.692 1.00 91.62 114 ALA A N 1
ATOM 892 C CA . ALA A 1 114 ? 18.322 -1.030 -4.428 1.00 91.62 114 ALA A CA 1
ATOM 893 C C . ALA A 1 114 ? 16.970 -0.697 -3.787 1.00 91.62 114 ALA A C 1
ATOM 895 O O . ALA A 1 114 ? 16.201 -1.591 -3.443 1.00 91.62 114 ALA A O 1
ATOM 896 N N . ASN A 1 115 ? 16.657 0.592 -3.673 1.00 94.12 115 ASN A N 1
ATOM 897 C CA . ASN A 1 115 ? 15.386 1.069 -3.137 1.00 94.12 115 ASN A CA 1
ATOM 898 C C . ASN A 1 115 ? 14.725 2.023 -4.134 1.00 94.12 115 ASN A C 1
ATOM 900 O O . ASN A 1 115 ? 15.079 3.201 -4.194 1.00 94.12 115 ASN A O 1
ATOM 904 N N . MET A 1 116 ? 13.780 1.504 -4.915 1.00 94.00 116 MET A N 1
ATOM 905 C CA . MET A 1 116 ? 13.108 2.253 -5.977 1.00 94.00 116 MET A CA 1
ATOM 906 C C . MET A 1 116 ? 12.275 3.403 -5.419 1.00 94.00 116 MET A C 1
ATOM 908 O O . MET A 1 116 ? 12.301 4.481 -5.994 1.00 94.00 116 MET A O 1
ATOM 912 N N . TRP A 1 117 ? 11.674 3.241 -4.235 1.00 94.38 117 TRP A N 1
ATOM 913 C CA . TRP A 1 117 ? 11.003 4.343 -3.538 1.00 94.38 117 TRP A CA 1
ATOM 914 C C . TRP A 1 117 ? 11.915 5.563 -3.357 1.00 94.38 117 TRP A C 1
ATOM 916 O O . TRP A 1 117 ? 11.499 6.694 -3.570 1.00 94.38 117 TRP A O 1
ATOM 926 N N . SER A 1 118 ? 13.181 5.340 -2.991 1.00 93.94 118 SER A N 1
ATOM 927 C CA . SER A 1 118 ? 14.153 6.425 -2.823 1.00 93.94 118 SER A CA 1
ATOM 928 C C . SER A 1 118 ? 14.652 6.971 -4.158 1.00 93.94 118 SER A C 1
ATOM 930 O O . SER A 1 118 ? 14.897 8.168 -4.260 1.00 93.94 118 SER A O 1
ATOM 932 N N . ILE A 1 119 ? 14.840 6.107 -5.157 1.00 93.50 119 ILE A N 1
ATOM 933 C CA . ILE A 1 119 ? 15.345 6.494 -6.483 1.00 93.50 119 ILE A CA 1
ATOM 934 C C . ILE A 1 119 ? 14.317 7.335 -7.244 1.00 93.50 119 ILE A C 1
ATOM 936 O O . ILE A 1 119 ? 14.692 8.277 -7.935 1.00 93.50 119 ILE A O 1
ATOM 940 N N . GLU A 1 120 ? 13.032 7.040 -7.070 1.00 91.50 120 GLU A N 1
ATOM 941 C CA . GLU A 1 120 ? 11.924 7.797 -7.662 1.00 91.50 120 GLU A CA 1
ATOM 942 C C . GLU A 1 120 ? 11.515 9.020 -6.832 1.00 91.50 120 GLU A C 1
ATOM 944 O O . GLU A 1 120 ? 10.659 9.792 -7.255 1.00 91.50 120 GLU A O 1
ATOM 949 N N . GLY A 1 121 ? 12.153 9.230 -5.676 1.00 92.94 121 GLY A N 1
ATOM 950 C CA . GLY A 1 121 ? 11.996 10.446 -4.883 1.00 92.94 121 GLY A CA 1
ATOM 951 C C . GLY A 1 121 ? 10.772 10.462 -3.968 1.00 92.94 121 GLY A C 1
ATOM 952 O O . GLY A 1 121 ? 10.173 11.521 -3.789 1.00 92.94 121 GLY A O 1
ATOM 953 N N . GLN A 1 122 ? 10.397 9.327 -3.365 1.00 93.62 122 GLN A N 1
ATOM 954 C CA . GLN A 1 122 ? 9.379 9.313 -2.309 1.00 93.62 122 GLN A CA 1
ATOM 955 C C . GLN A 1 122 ? 9.758 10.312 -1.202 1.00 93.62 122 GLN A C 1
ATOM 957 O O . GLN A 1 122 ? 10.885 10.305 -0.700 1.00 93.62 122 GLN A O 1
ATOM 962 N N . MET A 1 123 ? 8.796 11.145 -0.800 1.00 91.00 123 MET A N 1
ATOM 963 C CA . MET A 1 123 ? 8.964 12.083 0.310 1.00 91.00 123 MET A CA 1
ATOM 964 C C . MET A 1 123 ? 9.295 11.336 1.607 1.00 91.00 123 MET A C 1
ATOM 966 O O . MET A 1 123 ? 8.681 10.318 1.921 1.00 91.00 123 MET A O 1
ATOM 970 N N . THR A 1 124 ? 10.248 11.858 2.380 1.00 92.00 124 THR A N 1
ATOM 971 C CA . THR A 1 124 ? 10.678 11.269 3.661 1.00 92.00 124 THR A CA 1
ATOM 972 C C . THR A 1 124 ? 10.082 11.972 4.874 1.00 92.00 124 THR A C 1
ATOM 974 O O . THR A 1 124 ? 10.167 11.451 5.983 1.00 92.00 124 THR A O 1
ATOM 977 N N . SER A 1 125 ? 9.496 13.154 4.688 1.00 92.38 125 SER A N 1
ATOM 978 C CA . SER A 1 125 ? 8.823 13.908 5.740 1.00 92.38 125 SER A CA 1
ATOM 979 C C . SER A 1 125 ? 7.910 14.976 5.158 1.00 92.38 125 SER A C 1
ATOM 981 O O . SER A 1 125 ? 8.197 15.493 4.079 1.00 92.38 125 SER A O 1
ATOM 983 N N . ASP A 1 126 ? 6.876 15.341 5.905 1.00 89.56 126 ASP A N 1
ATOM 984 C CA . ASP A 1 126 ? 6.006 16.481 5.607 1.00 89.56 126 ASP A CA 1
ATOM 985 C C . ASP A 1 126 ? 5.466 17.083 6.914 1.00 89.56 126 ASP A C 1
ATOM 987 O O . ASP A 1 126 ? 5.589 16.464 7.976 1.00 89.56 126 ASP A O 1
ATOM 991 N N . MET A 1 127 ? 4.903 18.286 6.862 1.00 86.69 127 MET A N 1
ATOM 992 C CA . MET A 1 127 ? 4.353 18.993 8.016 1.00 86.69 127 MET A CA 1
ATOM 993 C C . MET A 1 127 ? 2.899 19.388 7.757 1.00 86.69 127 MET A C 1
ATOM 995 O O . MET A 1 127 ? 2.590 19.939 6.704 1.00 86.69 127 MET A O 1
ATOM 999 N N . ASP A 1 128 ? 2.002 19.139 8.715 1.00 81.31 128 ASP A N 1
ATOM 1000 C CA . ASP A 1 128 ? 0.624 19.628 8.598 1.00 81.31 128 ASP A CA 1
ATOM 1001 C C . ASP A 1 128 ? 0.511 21.142 8.863 1.00 81.31 128 ASP A C 1
ATOM 1003 O O . ASP A 1 128 ? 1.425 21.805 9.357 1.00 81.31 128 ASP A O 1
ATOM 1007 N N . ASN A 1 129 ? -0.673 21.696 8.594 1.00 78.69 129 ASN A N 1
ATOM 1008 C CA . ASN A 1 129 ? -0.989 23.105 8.853 1.00 78.69 129 ASN A CA 1
ATOM 1009 C C . ASN A 1 129 ? -0.946 23.490 10.348 1.00 78.69 129 ASN A C 1
ATOM 1011 O O . ASN A 1 129 ? -1.041 24.673 10.673 1.00 78.69 129 ASN A O 1
ATOM 1015 N N . GLN A 1 130 ? -0.841 22.513 11.254 1.00 80.81 130 GLN A N 1
ATOM 1016 C CA . GLN A 1 130 ? -0.743 22.709 12.702 1.00 80.81 130 GLN A CA 1
ATOM 1017 C C . GLN A 1 130 ? 0.708 22.598 13.208 1.00 80.81 130 GLN A C 1
ATOM 1019 O O . GLN A 1 130 ? 0.954 22.794 14.398 1.00 80.81 130 GLN A O 1
ATOM 1024 N N . GLY A 1 131 ? 1.676 22.335 12.322 1.00 81.94 131 GLY A N 1
ATOM 1025 C CA . GLY A 1 131 ? 3.098 22.238 12.647 1.00 81.94 131 GLY A CA 1
ATOM 1026 C C . GLY A 1 131 ? 3.573 20.842 13.068 1.00 81.94 131 GLY A C 1
ATOM 1027 O O . GLY A 1 131 ? 4.734 20.694 13.461 1.00 81.94 131 GLY A O 1
ATOM 1028 N N . HIS A 1 132 ? 2.731 19.807 12.992 1.00 83.25 132 HIS A N 1
ATOM 1029 C CA . HIS A 1 132 ? 3.151 18.434 13.277 1.00 83.25 132 HIS A CA 1
ATOM 1030 C C . HIS A 1 132 ? 3.971 17.889 12.114 1.00 83.25 132 HIS A C 1
ATOM 1032 O O . HIS A 1 132 ? 3.528 17.901 10.970 1.00 83.25 132 HIS A O 1
ATOM 1038 N N . THR A 1 133 ? 5.171 17.391 12.413 1.00 88.88 133 THR A N 1
ATOM 1039 C CA . THR A 1 133 ? 6.052 16.774 11.416 1.00 88.88 133 THR A CA 1
ATOM 1040 C C . THR A 1 133 ? 5.828 15.268 11.365 1.00 88.88 133 THR A C 1
ATOM 1042 O O . THR A 1 133 ? 5.935 14.579 12.380 1.00 88.88 133 THR A O 1
ATOM 1045 N N . PHE A 1 134 ? 5.592 14.753 10.166 1.00 89.00 134 PHE A N 1
ATOM 1046 C CA . PHE A 1 134 ? 5.519 13.334 9.854 1.00 89.00 134 PHE A CA 1
ATOM 1047 C C . PHE A 1 134 ? 6.835 12.894 9.231 1.00 89.00 134 PHE A C 1
ATOM 1049 O O . PHE A 1 134 ? 7.438 13.623 8.449 1.00 89.00 134 PHE A O 1
ATOM 1056 N N . SER A 1 135 ? 7.292 11.698 9.584 1.00 92.75 135 SER A N 1
ATOM 1057 C CA . SER A 1 135 ? 8.419 11.041 8.924 1.00 92.75 135 SER A CA 1
ATOM 1058 C C . SER A 1 135 ? 7.912 9.783 8.245 1.00 92.75 135 SER A C 1
ATOM 1060 O O . SER A 1 135 ? 7.178 9.005 8.853 1.00 92.75 135 SER A O 1
ATOM 1062 N N . PHE A 1 136 ? 8.312 9.591 6.996 1.00 93.25 136 PHE A N 1
ATOM 1063 C CA . PHE A 1 136 ? 7.854 8.500 6.153 1.00 93.25 136 PHE A CA 1
ATOM 1064 C C . PHE A 1 136 ? 8.982 7.522 5.882 1.00 93.25 136 PHE A C 1
ATOM 1066 O O . PHE A 1 136 ? 10.145 7.885 5.678 1.00 93.25 136 PHE A O 1
ATOM 1073 N N . THR A 1 137 ? 8.612 6.253 5.852 1.00 94.38 137 THR A N 1
ATOM 1074 C CA . THR A 1 137 ? 9.475 5.159 5.440 1.00 94.38 137 THR A CA 1
ATOM 1075 C C . THR A 1 137 ? 9.106 4.704 4.034 1.00 94.38 137 THR A C 1
ATOM 1077 O O . THR A 1 137 ? 8.010 4.947 3.529 1.00 94.38 137 THR A O 1
ATOM 1080 N N . SER A 1 138 ? 10.042 4.037 3.360 1.00 95.56 138 SER A N 1
ATOM 1081 C CA . SER A 1 138 ? 9.801 3.547 2.003 1.00 95.56 138 SER A CA 1
ATOM 1082 C C . SER A 1 138 ? 8.560 2.654 1.934 1.00 95.56 138 SER A C 1
ATOM 1084 O O . SER A 1 138 ? 8.479 1.663 2.667 1.00 95.56 138 SER A O 1
ATOM 1086 N N . GLY A 1 139 ? 7.641 2.994 1.034 1.00 93.56 139 GLY A N 1
ATOM 1087 C CA . GLY A 1 139 ? 6.350 2.328 0.871 1.00 93.56 139 GLY A CA 1
ATOM 1088 C C . GLY A 1 139 ? 5.173 3.036 1.537 1.00 93.56 139 GLY A C 1
ATOM 1089 O O . GLY A 1 139 ? 4.041 2.724 1.178 1.00 93.56 139 GLY A O 1
ATOM 1090 N N . ASP A 1 140 ? 5.397 3.989 2.448 1.00 94.31 140 ASP A N 1
ATOM 1091 C CA . ASP A 1 140 ? 4.321 4.811 3.019 1.00 94.31 140 ASP A CA 1
ATOM 1092 C C . ASP A 1 140 ? 3.742 5.725 1.929 1.00 94.31 140 ASP A C 1
ATOM 1094 O O . ASP A 1 140 ? 4.339 6.739 1.568 1.00 94.31 140 ASP A O 1
ATOM 1098 N N . ALA A 1 141 ? 2.598 5.326 1.370 1.00 87.94 141 ALA A N 1
ATOM 1099 C CA . ALA A 1 141 ? 2.020 5.955 0.180 1.00 87.94 141 ALA A CA 1
ATOM 1100 C C . ALA A 1 141 ? 0.714 6.706 0.458 1.00 87.94 141 ALA A C 1
ATOM 1102 O O . ALA A 1 141 ? 0.327 7.570 -0.325 1.00 87.94 141 ALA A O 1
ATOM 1103 N N . VAL A 1 142 ? 0.017 6.372 1.549 1.00 87.12 142 VAL A N 1
ATOM 1104 C CA . VAL A 1 142 ? -1.225 7.044 1.951 1.00 87.12 142 VAL A CA 1
ATOM 1105 C C . VAL A 1 142 ? -1.144 7.400 3.425 1.00 87.12 142 VAL A C 1
ATOM 1107 O O . VAL A 1 142 ? -0.826 6.544 4.250 1.00 87.12 142 VAL A O 1
ATOM 1110 N N . LEU A 1 143 ? -1.485 8.647 3.739 1.00 85.75 143 LEU A N 1
ATOM 1111 C CA . LEU A 1 143 ? -1.713 9.146 5.089 1.00 85.75 143 LEU A CA 1
ATOM 1112 C C . LEU A 1 143 ? -3.178 9.588 5.180 1.00 85.75 143 LEU A C 1
ATOM 1114 O O . LEU A 1 143 ? -3.601 10.471 4.438 1.00 85.75 143 LEU A O 1
ATOM 1118 N N . PHE A 1 144 ? -3.961 8.948 6.045 1.00 83.25 144 PHE A N 1
ATOM 1119 C CA . PHE A 1 144 ? -5.396 9.199 6.187 1.00 83.25 144 PHE A CA 1
ATOM 1120 C C . PHE A 1 144 ? -5.733 9.541 7.637 1.00 83.25 144 PHE A C 1
ATOM 1122 O O . PHE A 1 144 ? -5.412 8.772 8.538 1.00 83.25 144 PHE A O 1
ATOM 1129 N N . GLU A 1 145 ? -6.374 10.677 7.885 1.00 79.81 145 GLU A N 1
ATOM 1130 C CA . GLU A 1 145 ? -6.750 11.088 9.240 1.00 79.81 145 GLU A CA 1
ATOM 1131 C C . GLU A 1 145 ? -7.880 10.202 9.783 1.00 79.81 145 GLU A C 1
ATOM 1133 O O . GLU A 1 145 ? -8.936 10.060 9.171 1.00 79.81 145 GLU A O 1
ATOM 1138 N N . SER A 1 146 ? -7.650 9.577 10.937 1.00 76.12 146 SER A N 1
ATOM 1139 C CA . SER A 1 146 ? -8.559 8.568 11.503 1.00 76.12 146 SER A CA 1
ATOM 1140 C C . SER A 1 146 ? -9.924 9.124 11.916 1.00 76.12 146 SER A C 1
ATOM 1142 O O . SER A 1 146 ? -10.931 8.426 11.784 1.00 76.12 146 SER A O 1
ATOM 1144 N N . ASP A 1 147 ? -9.962 10.380 12.361 1.00 70.75 147 ASP A N 1
ATOM 1145 C CA . ASP A 1 147 ? -11.178 11.047 12.832 1.00 70.75 147 ASP A CA 1
ATOM 1146 C C . ASP A 1 147 ? -11.942 11.754 11.699 1.00 70.75 147 ASP A C 1
ATOM 1148 O O . ASP A 1 147 ? -13.111 12.124 11.864 1.00 70.75 147 ASP A O 1
ATOM 1152 N N . PHE A 1 148 ? -11.318 11.927 10.528 1.00 65.12 148 PHE A N 1
ATOM 1153 C CA . PHE A 1 148 ? -11.930 12.626 9.408 1.00 65.12 148 PHE A CA 1
ATOM 1154 C C . PHE A 1 148 ? -12.653 11.641 8.488 1.00 65.12 148 PHE A C 1
ATOM 1156 O O . PHE A 1 148 ? -12.060 10.872 7.735 1.00 65.12 148 PHE A O 1
ATOM 1163 N N . SER A 1 149 ? -13.985 11.670 8.526 1.00 57.56 149 SER A N 1
ATOM 1164 C CA . SER A 1 149 ? -14.786 11.008 7.501 1.00 57.56 149 SER A CA 1
ATOM 1165 C C . SER A 1 149 ? -14.952 11.935 6.304 1.00 57.56 149 SER A C 1
ATOM 1167 O O . SER A 1 149 ? -15.329 13.089 6.477 1.00 57.56 149 SER A O 1
ATOM 1169 N N . VAL A 1 150 ? -14.829 11.404 5.083 1.00 51.94 150 VAL A N 1
ATOM 1170 C CA . VAL A 1 150 ? -15.175 12.112 3.827 1.00 51.94 150 VAL A CA 1
ATOM 1171 C C . VAL A 1 150 ? -16.608 12.690 3.863 1.00 51.94 150 VAL A C 1
ATOM 1173 O O . VAL A 1 150 ? -16.943 13.615 3.131 1.00 51.94 150 VAL A O 1
ATOM 1176 N N . ARG A 1 151 ? -17.481 12.194 4.754 1.00 51.28 151 ARG A N 1
ATOM 1177 C CA . ARG A 1 151 ? -18.817 12.764 5.003 1.00 51.28 151 ARG A CA 1
ATOM 1178 C C . ARG A 1 151 ? -18.803 14.164 5.622 1.00 51.28 151 ARG A C 1
ATOM 1180 O O . ARG A 1 151 ? -19.774 14.885 5.426 1.00 51.28 151 ARG A O 1
ATOM 1187 N N . ASN A 1 152 ? -17.752 14.530 6.350 1.00 51.00 152 ASN A N 1
ATOM 1188 C CA . ASN A 1 152 ? -17.608 15.855 6.957 1.00 51.00 152 ASN A CA 1
ATOM 1189 C C . ASN A 1 152 ? -17.163 16.913 5.936 1.00 51.00 152 ASN A C 1
ATOM 1191 O O . ASN A 1 152 ? -17.329 18.100 6.193 1.00 51.00 152 ASN A O 1
ATOM 1195 N N . ASP A 1 153 ? -16.643 16.479 4.784 1.00 45.38 153 ASP A N 1
ATOM 1196 C CA . ASP A 1 153 ? -16.089 17.356 3.747 1.00 45.38 153 ASP A CA 1
ATOM 1197 C C . ASP A 1 153 ? -17.142 17.792 2.708 1.00 45.38 153 ASP A C 1
ATOM 1199 O O . ASP A 1 153 ? -17.013 18.818 2.044 1.00 45.38 153 ASP A O 1
ATOM 1203 N N . TYR A 1 154 ? -18.267 17.073 2.620 1.00 45.38 154 TYR A N 1
ATOM 1204 C CA . TYR A 1 154 ? -19.435 17.531 1.868 1.00 45.38 154 TYR A CA 1
ATOM 1205 C C . TYR A 1 154 ? -20.288 18.477 2.722 1.00 45.38 154 TYR A C 1
ATOM 1207 O O . TYR A 1 154 ? -21.381 18.125 3.170 1.00 45.38 154 TYR A O 1
ATOM 1215 N N . GLN A 1 155 ? -19.836 19.721 2.895 1.00 42.91 155 GLN A N 1
ATOM 1216 C CA . GLN A 1 155 ? -20.780 20.809 3.142 1.00 42.91 155 GLN A CA 1
ATOM 1217 C C . GLN A 1 155 ? -21.507 21.102 1.830 1.00 42.91 155 GLN A C 1
ATOM 1219 O O . GLN A 1 155 ? -21.045 21.873 0.992 1.00 42.91 155 GLN A O 1
ATOM 1224 N N . GLY A 1 156 ? -22.658 20.460 1.633 1.00 40.38 156 GLY A N 1
ATOM 1225 C CA . GLY A 1 156 ? -23.598 20.887 0.609 1.00 40.38 156 GLY A CA 1
ATOM 1226 C C . GLY A 1 156 ? -24.040 22.315 0.916 1.00 40.38 156 GLY A C 1
ATOM 1227 O O . GLY A 1 156 ? -24.972 22.512 1.691 1.00 40.38 156 GLY A O 1
ATOM 1228 N N . GLN A 1 157 ? -23.387 23.315 0.319 1.00 41.41 157 GLN A N 1
ATOM 1229 C CA . GLN A 1 157 ? -23.993 24.633 0.170 1.00 41.41 157 GLN A CA 1
ATOM 1230 C C . GLN A 1 157 ? -25.136 24.489 -0.835 1.00 41.41 157 GLN A C 1
ATOM 1232 O O . GLN A 1 157 ? -24.977 24.706 -2.035 1.00 41.41 157 GLN A O 1
ATOM 1237 N N . GLY A 1 158 ? -26.292 24.059 -0.333 1.00 38.06 158 GLY A N 1
ATOM 1238 C CA . GLY A 1 158 ? -27.553 24.300 -1.012 1.00 38.06 158 GLY A CA 1
ATOM 1239 C C . GLY A 1 158 ? -27.765 25.809 -1.078 1.00 38.06 158 GLY A C 1
ATOM 1240 O O . GLY A 1 158 ? -27.738 26.480 -0.047 1.00 38.06 158 GLY A O 1
ATOM 1241 N N . ARG A 1 159 ? -27.913 26.331 -2.294 1.00 36.88 159 ARG A N 1
ATOM 1242 C CA . ARG A 1 159 ? -28.620 27.592 -2.518 1.00 36.88 159 ARG A CA 1
ATOM 1243 C C . ARG A 1 159 ? -30.116 27.332 -2.512 1.00 36.88 159 ARG A C 1
ATOM 1245 O O . ARG A 1 159 ? -30.507 26.250 -3.005 1.00 36.88 159 ARG A O 1
#

Foldseek 3Di:
DDDDDDDDDDDDDDDFDPVQKAQQFDQPDDPVDDNVVRSNVDIDGDDDDDDDLADFDAPPPDDPQVVCVVVVNDDDNPDPRGDAWFKDWAFDWDFDDPPPDPVDGDDTCDDPVHNVQVVVPPDQWDADPVGDIDGDDRRRDDIGINRHGPVVVPPPPDD

pLDDT: mean 84.15, std 13.96, range [36.88, 96.38]

Secondary structure (DSSP, 8-state):
--PPPP-----------GGGEEE---SS--TTS-HHHHHHTSEEE-------SS--B--TT--HHHHHHHTTT---S-STTSB-SSEEEEE---EEEETTEEEEEEEESEETTEEHHHHTT--SEEE-TTSPEEE--TTEEEEEETT--GGGT------

Organism: NCBI:txid2666075

Radius of gyration: 21.82 Å; chains: 1; bounding box: 54×46×61 Å

Sequence (159 aa):
MKRKTKIATGYDIEILPYKSRTLIGPTSIPNVVNPVEAVRSVQHWYGEYHLPIAPYILPKGTNVVSLANRYGGVLDGHENEFMKGGYIVVNFGIYTVKNNDADTRVLGYKAPIANMWSIEGQMTSDMDNQGHTFSFTSGDAVLFESDFSVRNDYQGQGR